Protein AF-A0A444YQJ5-F1 (afdb_monomer)

pLDDT: mean 71.44, std 12.05, range [34.59, 88.62]

Secondary structure (DSSP, 8-state):
--PPPSSPPPPGGG--SS----GGGTTTTEEEESS-EEEEEE-TTS-EEEEEE---STT-EEEE--PPPTT-------------

Foldseek 3Di:
DDDDDLDDPQDPPNQPLPPVPQCVVVCPQKDFFDDWDWDWDAGPVGHIDIDTDDDPDPRGDMDHDDDDDPPDDDDDDDDDDDDD

Sequence (84 aa):
MKQCVAETPRAQYGGGIIINPGFDHNIDGRIVLENGSIEERISNAGNRFNVERNRTQPSDSFSQKVRLKKGMLCSFTSNLHFEV

Nearest PDB structures (foldseek):
  8jvv-assembly1_A  TM=4.665E-01  e=3.728E+00  synthetic construct
  5ksq-assembly1_A  TM=6.270E-01  e=7.261E+00  Xylella fastidiosa 9a5c
  8jvt-assembly3_F-3  TM=4.518E-01  e=6.355E+00  synthetic construct

Structure (mmCIF, N/CA/C/O backbone):
data_AF-A0A444YQJ5-F1
#
_entry.id   AF-A0A444YQJ5-F1
#
loop_
_atom_site.group_PDB
_atom_site.id
_atom_site.type_symbol
_atom_site.label_atom_id
_atom_site.label_alt_id
_atom_site.label_comp_id
_atom_site.label_asym_id
_atom_site.label_entity_id
_atom_site.label_seq_id
_atom_site.pdbx_PDB_ins_code
_atom_site.Cartn_x
_atom_site.Cartn_y
_atom_site.Cartn_z
_atom_site.occupancy
_atom_site.B_iso_or_equiv
_atom_site.auth_seq_id
_atom_site.auth_comp_id
_atom_site.auth_asym_id
_atom_site.auth_atom_id
_atom_site.pdbx_PDB_model_num
ATOM 1 N N . MET A 1 1 ? 12.960 -12.590 17.291 1.00 34.59 1 MET A N 1
ATOM 2 C CA . MET A 1 1 ? 13.397 -12.159 15.946 1.00 34.59 1 MET A CA 1
ATOM 3 C C . MET A 1 1 ? 12.287 -12.500 14.964 1.00 34.59 1 MET A C 1
ATOM 5 O O . MET A 1 1 ? 11.973 -13.674 14.840 1.00 34.59 1 MET A O 1
ATOM 9 N N . LYS A 1 2 ? 11.620 -11.512 14.353 1.00 49.88 2 LYS A N 1
ATOM 10 C CA . LYS A 1 2 ? 10.687 -11.791 13.250 1.00 49.88 2 LYS A CA 1
ATOM 11 C C . LYS A 1 2 ? 11.521 -11.893 11.981 1.00 49.88 2 LYS A C 1
ATOM 13 O O . LYS A 1 2 ? 12.166 -10.923 11.603 1.00 49.88 2 LYS A O 1
ATOM 18 N N . GLN A 1 3 ? 11.559 -13.080 11.391 1.00 56.25 3 GLN A N 1
ATOM 19 C CA . GLN A 1 3 ? 12.179 -13.307 10.094 1.00 56.25 3 GLN A CA 1
ATOM 20 C C . GLN A 1 3 ? 11.432 -12.450 9.070 1.00 56.25 3 GLN A C 1
ATOM 22 O O . GLN A 1 3 ? 10.209 -12.556 8.962 1.00 56.25 3 GLN A O 1
ATOM 27 N N . CYS A 1 4 ? 12.144 -11.549 8.390 1.00 61.56 4 CYS A N 1
ATOM 28 C CA . CYS A 1 4 ? 11.579 -10.790 7.282 1.00 61.56 4 CYS A CA 1
ATOM 29 C C . CYS A 1 4 ? 11.048 -11.797 6.262 1.00 61.56 4 CYS A C 1
ATOM 31 O O . CYS A 1 4 ? 11.797 -12.641 5.769 1.00 61.56 4 CYS A O 1
ATOM 33 N N . VAL A 1 5 ? 9.743 -11.761 6.013 1.00 62.34 5 VAL A N 1
ATOM 34 C CA . VAL A 1 5 ? 9.111 -12.666 5.058 1.00 62.34 5 VAL A CA 1
ATOM 35 C C . VAL A 1 5 ? 9.340 -12.069 3.675 1.00 62.34 5 VAL A C 1
ATOM 37 O O . VAL A 1 5 ? 9.040 -10.896 3.464 1.00 62.34 5 VAL A O 1
ATOM 40 N N . ALA A 1 6 ? 9.895 -12.857 2.751 1.00 64.56 6 ALA A N 1
ATOM 41 C CA . ALA A 1 6 ? 10.176 -12.411 1.382 1.00 64.56 6 ALA A CA 1
ATOM 42 C C . ALA A 1 6 ? 8.905 -11.967 0.634 1.00 64.56 6 ALA A C 1
ATOM 44 O O . ALA A 1 6 ? 8.970 -11.201 -0.323 1.00 64.56 6 ALA A O 1
ATOM 45 N N . GLU A 1 7 ? 7.743 -12.437 1.090 1.00 63.00 7 GLU A N 1
ATOM 46 C CA . GLU A 1 7 ? 6.444 -12.136 0.514 1.00 63.00 7 GLU A CA 1
ATOM 47 C C . GLU A 1 7 ? 5.415 -11.846 1.601 1.00 63.00 7 GLU A C 1
ATOM 49 O O . GLU A 1 7 ? 5.447 -12.415 2.695 1.00 63.00 7 GLU A O 1
ATOM 54 N N . THR A 1 8 ? 4.469 -10.963 1.283 1.00 62.28 8 THR A N 1
ATOM 55 C CA . THR A 1 8 ? 3.340 -10.687 2.170 1.00 62.28 8 THR A CA 1
ATOM 56 C C . THR A 1 8 ? 2.430 -11.918 2.225 1.00 62.28 8 THR A C 1
ATOM 58 O O . THR A 1 8 ? 1.975 -12.373 1.175 1.00 62.28 8 THR A O 1
ATOM 61 N N . PRO A 1 9 ? 2.118 -12.455 3.421 1.00 64.56 9 PRO A N 1
ATOM 62 C CA . PRO A 1 9 ? 1.118 -13.506 3.559 1.00 64.56 9 PRO A CA 1
ATOM 63 C C . PRO A 1 9 ? -0.223 -13.061 2.968 1.00 64.56 9 PRO A C 1
ATOM 65 O O . PRO A 1 9 ? -0.556 -11.875 3.002 1.00 64.56 9 PRO A O 1
ATOM 68 N N . ARG A 1 10 ? -1.025 -14.012 2.472 1.00 63.69 10 ARG A N 1
ATOM 69 C CA . ARG A 1 10 ? -2.395 -13.712 2.027 1.00 63.69 10 ARG A CA 1
ATOM 70 C C . ARG A 1 10 ? -3.166 -12.976 3.124 1.00 63.69 10 ARG A C 1
ATOM 72 O O . ARG A 1 10 ? -2.954 -13.225 4.312 1.00 63.69 10 ARG A O 1
ATOM 79 N N . ALA A 1 11 ? -4.073 -12.093 2.708 1.00 63.19 11 ALA A N 1
ATOM 80 C CA . ALA A 1 11 ? -4.895 -11.316 3.624 1.00 63.19 11 ALA A CA 1
ATOM 81 C C . ALA A 1 11 ? -5.566 -12.226 4.666 1.00 63.19 11 ALA A C 1
ATOM 83 O O . ALA A 1 11 ? -6.162 -13.256 4.330 1.00 63.19 11 ALA A O 1
ATOM 84 N N . GLN A 1 12 ? -5.466 -11.836 5.937 1.00 59.91 12 GLN A N 1
ATOM 85 C CA . GLN A 1 12 ? -6.137 -12.546 7.021 1.00 59.91 12 GLN A CA 1
ATOM 86 C C . GLN A 1 12 ? -7.654 -12.543 6.775 1.00 59.91 12 GLN A C 1
ATOM 88 O O . GLN A 1 12 ? -8.211 -11.565 6.271 1.00 59.91 12 GLN A O 1
ATOM 93 N N . TYR A 1 13 ? -8.316 -13.654 7.106 1.00 61.66 13 TYR A N 1
ATOM 94 C CA . TYR A 1 13 ? -9.765 -13.847 6.931 1.00 61.66 13 TYR A CA 1
ATOM 95 C C . TYR A 1 13 ? -10.272 -13.750 5.478 1.00 61.66 13 TYR A C 1
ATOM 97 O O . TYR A 1 13 ? -11.442 -13.461 5.251 1.00 61.66 13 TYR A O 1
ATOM 105 N N . GLY A 1 14 ? -9.406 -14.005 4.489 1.00 61.41 14 GLY A N 1
ATOM 106 C CA . GLY A 1 14 ? -9.788 -14.064 3.073 1.00 61.41 14 GLY A CA 1
ATOM 107 C C . GLY A 1 14 ? -9.818 -12.715 2.349 1.00 61.41 14 GLY A C 1
ATOM 108 O O . GLY A 1 14 ? -10.142 -12.695 1.168 1.00 61.41 14 GLY A O 1
ATOM 109 N N . GLY A 1 15 ? -9.434 -11.618 3.018 1.00 59.84 15 GLY A N 1
ATOM 110 C CA . GLY A 1 15 ? -9.499 -10.264 2.456 1.00 59.84 15 GLY A CA 1
ATOM 111 C C . GLY A 1 15 ? -10.933 -9.735 2.468 1.00 59.84 15 GLY A C 1
ATOM 112 O O . GLY A 1 15 ? -11.745 -10.108 1.633 1.00 59.84 15 GLY A O 1
ATOM 113 N N . GLY A 1 16 ? -11.255 -8.910 3.470 1.00 61.38 16 GLY A N 1
ATOM 114 C CA . GLY A 1 16 ? -12.610 -8.402 3.727 1.00 61.38 16 GLY A CA 1
ATOM 115 C C . GLY A 1 16 ? -13.113 -7.346 2.726 1.00 61.38 16 GLY A C 1
ATOM 116 O O . GLY A 1 16 ? -12.893 -7.445 1.529 1.00 61.38 16 GLY A O 1
ATOM 117 N N . ILE A 1 17 ? -13.814 -6.310 3.222 1.00 55.97 17 ILE A N 1
ATOM 118 C CA . ILE A 1 17 ? -14.444 -5.245 2.398 1.00 55.97 17 ILE A CA 1
ATOM 119 C C . ILE A 1 17 ? -13.455 -4.520 1.488 1.00 55.97 17 ILE A C 1
ATOM 121 O O . ILE A 1 17 ? -13.798 -4.135 0.372 1.00 55.97 17 ILE A O 1
ATOM 125 N N . ILE A 1 18 ? -12.228 -4.344 1.967 1.00 55.72 18 ILE A N 1
ATOM 126 C CA . ILE A 1 18 ? -11.109 -4.001 1.104 1.00 55.72 18 ILE A CA 1
ATOM 127 C C . ILE A 1 18 ? -10.647 -5.335 0.528 1.00 55.72 18 ILE A C 1
ATOM 129 O O . ILE A 1 18 ? -9.687 -5.940 1.007 1.00 55.72 18 ILE A O 1
ATOM 133 N N . ILE A 1 19 ? -11.383 -5.818 -0.474 1.00 49.34 19 ILE A N 1
ATOM 134 C CA . ILE A 1 19 ? -10.807 -6.741 -1.441 1.00 49.34 19 ILE A CA 1
ATOM 135 C C . ILE A 1 19 ? -9.653 -5.921 -1.968 1.00 49.34 19 ILE A C 1
ATOM 137 O O . ILE A 1 19 ? -9.915 -4.837 -2.487 1.00 49.34 19 ILE A O 1
ATOM 141 N N . ASN A 1 20 ? -8.420 -6.344 -1.676 1.00 44.09 20 ASN A N 1
ATOM 142 C CA . ASN A 1 20 ? -7.210 -5.752 -2.224 1.00 44.09 20 ASN A CA 1
ATOM 143 C C . ASN A 1 20 ? -7.559 -5.472 -3.686 1.00 44.09 20 ASN A C 1
ATOM 145 O O . ASN A 1 20 ? -7.733 -6.470 -4.394 1.00 44.09 20 ASN A O 1
ATOM 149 N N . PRO A 1 21 ? -7.846 -4.214 -4.113 1.00 50.12 21 PRO A N 1
ATOM 150 C CA . PRO A 1 21 ? -8.001 -3.968 -5.530 1.00 50.12 21 PRO A CA 1
ATOM 151 C C . PRO A 1 21 ? -6.664 -4.458 -6.001 1.00 50.12 21 PRO A C 1
ATOM 153 O O . PRO A 1 21 ? -5.641 -3.973 -5.497 1.00 50.12 21 PRO A O 1
ATOM 156 N N . GLY A 1 22 ? -6.681 -5.575 -6.726 1.00 49.12 22 GLY A N 1
ATOM 157 C CA . GLY A 1 22 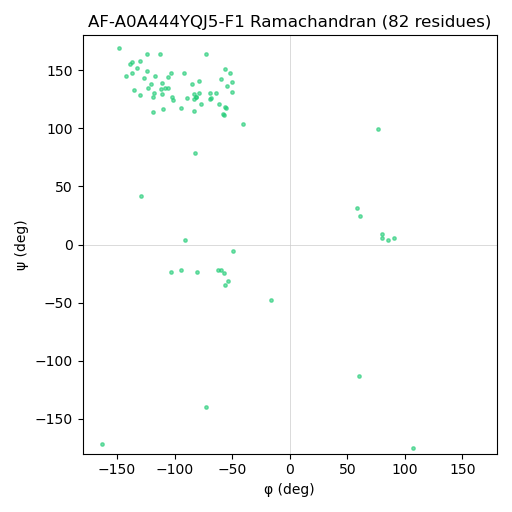? -5.446 -6.250 -7.002 1.00 49.12 22 GLY A CA 1
ATOM 158 C C . GLY A 1 22 ? -4.536 -5.163 -7.536 1.00 49.12 22 GLY A C 1
ATOM 159 O O . GLY A 1 22 ? -4.969 -4.215 -8.206 1.00 49.12 22 GLY A O 1
ATOM 160 N N . PHE A 1 23 ? -3.285 -5.211 -7.130 1.00 53.72 23 PHE A N 1
ATOM 161 C CA . PHE A 1 23 ? -2.265 -4.351 -7.696 1.00 53.72 23 PHE A CA 1
ATOM 162 C C . PHE A 1 23 ? -2.305 -4.397 -9.261 1.00 53.72 23 PHE A C 1
ATOM 164 O O . PHE A 1 23 ? -1.597 -3.683 -9.938 1.00 53.72 23 PHE A O 1
ATOM 171 N N . ASP A 1 24 ? -3.128 -5.235 -9.886 1.00 47.66 24 ASP A N 1
ATOM 172 C CA . ASP A 1 24 ? -3.922 -5.018 -11.106 1.00 47.66 24 ASP A CA 1
ATOM 173 C C . ASP A 1 24 ? -4.108 -3.538 -11.539 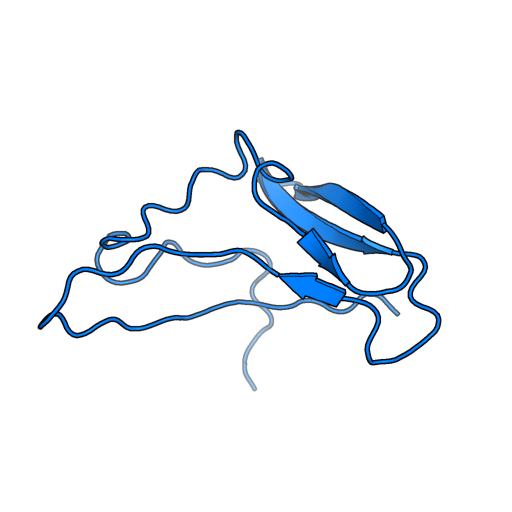1.00 47.66 24 ASP A C 1
ATOM 175 O O . ASP A 1 24 ? -3.864 -3.248 -12.707 1.00 47.66 24 ASP A O 1
ATOM 179 N N . HIS A 1 25 ? -4.479 -2.615 -10.631 1.00 55.31 25 HIS A N 1
ATOM 180 C CA . HIS A 1 25 ? -4.647 -1.161 -10.884 1.00 55.31 25 HIS A CA 1
ATOM 181 C C . HIS A 1 25 ? -3.888 -0.288 -9.868 1.00 55.31 25 HIS A C 1
ATOM 183 O O . HIS A 1 25 ? -4.402 0.688 -9.326 1.00 55.31 25 HIS A O 1
ATOM 189 N N . ASN A 1 26 ? -2.666 -0.684 -9.535 1.00 58.66 26 ASN A N 1
ATOM 190 C CA . ASN A 1 26 ? -1.951 -0.289 -8.324 1.00 58.66 26 ASN A CA 1
ATOM 191 C C . ASN A 1 26 ? -1.814 1.216 -8.030 1.00 58.66 26 ASN A C 1
ATOM 193 O O . ASN A 1 26 ? -1.773 1.618 -6.865 1.00 58.66 26 ASN A O 1
ATOM 197 N N . ILE A 1 27 ? -1.743 2.041 -9.075 1.00 59.31 27 ILE A N 1
ATOM 198 C CA . ILE A 1 27 ? -1.558 3.497 -8.979 1.00 59.31 27 ILE A CA 1
ATOM 199 C C . ILE A 1 27 ? -2.912 4.234 -9.002 1.00 59.31 27 ILE A C 1
ATOM 201 O O . ILE A 1 27 ? -3.023 5.347 -8.481 1.00 59.31 27 ILE A O 1
ATOM 205 N N . ASP A 1 28 ? -3.966 3.607 -9.527 1.00 62.84 28 ASP A N 1
ATOM 206 C CA . ASP A 1 28 ? -5.273 4.239 -9.683 1.00 62.84 28 ASP A CA 1
ATOM 207 C C . ASP A 1 28 ? -5.944 4.470 -8.320 1.00 62.84 28 ASP A C 1
ATOM 209 O O . ASP A 1 28 ? -6.038 3.594 -7.455 1.00 62.84 28 ASP A O 1
ATOM 213 N N . GLY A 1 29 ? -6.423 5.697 -8.105 1.00 66.56 29 GLY A N 1
ATOM 214 C CA . GLY A 1 29 ? -7.056 6.102 -6.846 1.00 66.56 29 GLY A CA 1
ATOM 215 C C . GLY A 1 29 ? -6.080 6.460 -5.719 1.00 66.56 29 GLY A C 1
ATOM 216 O O . GLY A 1 29 ? -6.527 6.672 -4.585 1.00 66.56 29 GLY A O 1
ATOM 217 N N . ARG A 1 30 ? -4.776 6.560 -6.011 1.00 72.62 30 ARG A N 1
ATOM 218 C CA . ARG A 1 30 ? -3.783 7.146 -5.103 1.00 72.62 30 ARG A CA 1
ATOM 219 C C . ARG A 1 30 ? -3.603 8.631 -5.356 1.00 72.62 30 ARG A C 1
ATOM 221 O O . 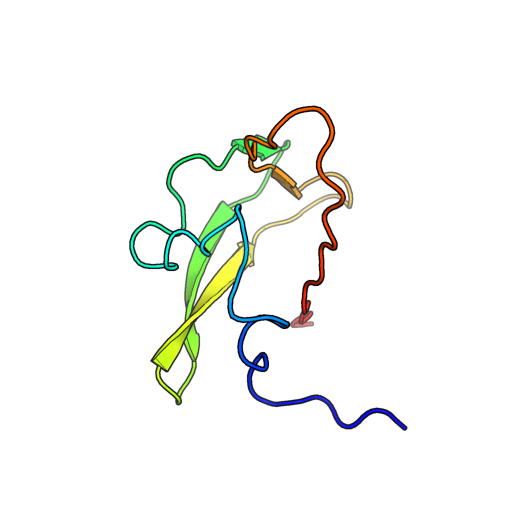ARG A 1 30 ? -3.689 9.107 -6.482 1.00 72.62 30 ARG A O 1
ATOM 228 N N . ILE A 1 31 ? -3.318 9.352 -4.283 1.00 79.56 31 ILE A N 1
ATOM 229 C CA . ILE A 1 31 ? -2.978 10.770 -4.319 1.00 79.56 31 ILE A CA 1
ATOM 230 C C . ILE A 1 31 ? -1.565 10.889 -3.763 1.00 79.56 31 ILE A C 1
ATOM 232 O O . ILE A 1 31 ? -1.358 10.576 -2.589 1.00 79.56 31 ILE A O 1
ATOM 236 N N . VAL A 1 32 ? -0.616 11.300 -4.608 1.00 81.19 32 VAL A N 1
ATOM 237 C CA . VAL A 1 32 ? 0.737 11.677 -4.172 1.00 81.19 32 VAL A CA 1
ATOM 238 C C . VAL A 1 32 ? 0.612 12.905 -3.278 1.00 81.19 32 VAL A C 1
ATOM 240 O O . VAL A 1 32 ? -0.091 13.859 -3.615 1.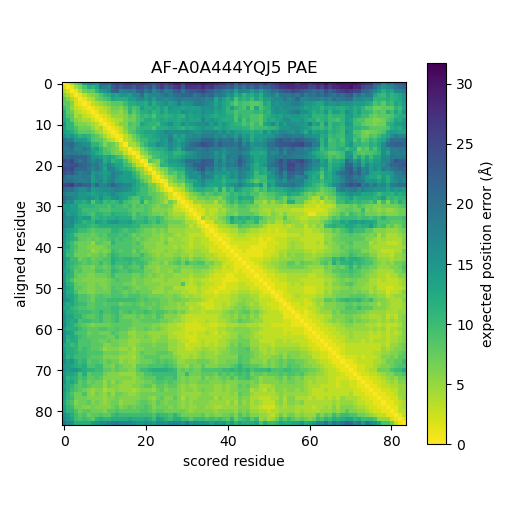00 81.19 32 VAL A O 1
ATOM 243 N N . LEU A 1 33 ? 1.243 12.839 -2.115 1.00 81.62 33 LEU A N 1
ATOM 244 C CA . LEU A 1 33 ? 1.301 13.914 -1.143 1.00 81.62 33 LEU A CA 1
ATOM 245 C C . LEU A 1 33 ? 2.666 14.583 -1.268 1.00 81.62 33 LEU A C 1
ATOM 247 O O . LEU A 1 33 ? 3.687 13.912 -1.157 1.00 81.62 33 LEU A O 1
ATOM 251 N N . GLU A 1 34 ? 2.647 15.898 -1.486 1.00 84.38 34 GLU A N 1
ATOM 252 C CA . GLU A 1 34 ? 3.833 16.738 -1.688 1.00 84.38 34 GLU A CA 1
ATOM 253 C C . GLU A 1 34 ? 4.669 16.325 -2.907 1.00 84.38 34 GLU A C 1
ATOM 255 O O . GLU A 1 34 ? 4.210 16.505 -4.039 1.00 84.38 34 GLU A O 1
ATOM 260 N N . ASN A 1 35 ? 5.889 15.834 -2.687 1.00 79.94 35 ASN A N 1
ATOM 261 C CA . ASN A 1 35 ? 6.864 15.532 -3.722 1.00 79.94 35 ASN A CA 1
ATOM 262 C C . ASN A 1 35 ? 7.112 14.019 -3.833 1.00 79.94 35 ASN A C 1
ATOM 264 O O . ASN A 1 35 ? 6.795 13.239 -2.941 1.00 79.94 35 ASN A O 1
ATOM 268 N N . GLY A 1 36 ? 7.715 13.597 -4.943 1.00 79.62 36 GLY A N 1
ATOM 269 C CA . GLY A 1 36 ? 8.062 12.198 -5.188 1.00 79.62 36 GLY A CA 1
ATOM 270 C C . GLY A 1 36 ? 7.174 11.519 -6.228 1.00 79.62 36 GLY A C 1
ATOM 271 O O . GLY A 1 36 ? 6.360 12.141 -6.910 1.00 79.62 36 GLY A O 1
ATOM 272 N N . SER A 1 37 ? 7.390 10.220 -6.404 1.00 83.25 37 SER A N 1
ATOM 273 C CA . SER A 1 37 ? 6.729 9.421 -7.437 1.00 83.25 37 SER A CA 1
ATOM 274 C C . SER A 1 37 ? 6.398 8.030 -6.924 1.00 83.25 37 SER A C 1
ATOM 276 O O . SER A 1 37 ? 7.175 7.434 -6.176 1.00 83.25 37 SER A O 1
ATOM 278 N N . ILE A 1 38 ? 5.264 7.495 -7.372 1.00 80.94 38 ILE A N 1
ATOM 279 C CA . ILE A 1 38 ? 4.849 6.124 -7.082 1.00 80.94 38 ILE A CA 1
ATOM 280 C C . ILE A 1 38 ? 5.136 5.276 -8.314 1.00 80.94 38 ILE A C 1
ATOM 282 O O . ILE A 1 38 ? 4.681 5.591 -9.412 1.00 80.94 38 ILE A O 1
ATOM 286 N N . GLU A 1 39 ? 5.862 4.186 -8.114 1.00 82.69 39 GLU A N 1
ATOM 287 C CA . GLU A 1 39 ? 6.103 3.169 -9.129 1.00 82.69 39 GLU A CA 1
ATOM 288 C C . GLU A 1 39 ? 5.508 1.836 -8.688 1.00 82.69 39 GLU A C 1
ATOM 290 O O . GLU A 1 39 ? 5.561 1.469 -7.513 1.00 82.69 39 GLU A O 1
ATOM 295 N N . GLU A 1 40 ? 4.995 1.073 -9.644 1.00 81.00 40 GLU A N 1
ATOM 296 C CA . GLU A 1 40 ? 4.704 -0.341 -9.440 1.00 81.00 40 GLU A CA 1
ATOM 297 C C . GLU A 1 40 ? 5.963 -1.178 -9.696 1.00 81.00 40 GLU A C 1
ATOM 299 O O . GLU A 1 40 ? 6.682 -0.963 -10.673 1.00 81.00 40 GLU A O 1
ATOM 304 N N . ARG A 1 41 ? 6.211 -2.173 -8.839 1.00 80.69 41 ARG A N 1
ATOM 305 C CA . ARG A 1 41 ? 7.205 -3.227 -9.074 1.00 80.69 41 ARG A CA 1
ATOM 306 C C . ARG A 1 41 ? 6.594 -4.603 -8.832 1.00 80.69 41 ARG A C 1
ATOM 308 O O . ARG A 1 41 ? 5.611 -4.736 -8.106 1.00 80.69 41 ARG A O 1
ATOM 315 N N . ILE A 1 42 ? 7.201 -5.629 -9.422 1.00 80.69 42 ILE A N 1
ATOM 316 C CA . ILE A 1 42 ? 6.807 -7.033 -9.258 1.00 80.69 42 ILE A CA 1
ATOM 317 C C . ILE A 1 42 ? 7.970 -7.786 -8.614 1.00 80.69 42 ILE A C 1
ATOM 319 O O . ILE A 1 42 ? 9.112 -7.655 -9.052 1.00 80.69 42 ILE A O 1
ATOM 323 N N . SER A 1 43 ? 7.698 -8.550 -7.556 1.00 77.56 43 SER A N 1
ATOM 324 C CA . SER A 1 43 ? 8.693 -9.414 -6.923 1.00 77.56 43 SER A CA 1
ATOM 325 C C . SER A 1 43 ? 8.997 -10.630 -7.801 1.00 77.56 43 SER A C 1
ATOM 327 O O . SER A 1 43 ? 8.210 -10.995 -8.673 1.00 77.56 43 SER A O 1
ATOM 329 N N . ASN A 1 44 ? 10.100 -11.328 -7.521 1.00 77.94 44 ASN A N 1
ATOM 330 C CA . ASN A 1 44 ? 10.470 -12.552 -8.247 1.00 77.94 44 ASN A CA 1
ATOM 331 C C . ASN A 1 44 ? 9.392 -13.650 -8.193 1.00 77.94 44 ASN A C 1
ATOM 333 O O . ASN A 1 44 ? 9.333 -14.497 -9.078 1.00 77.94 44 ASN A O 1
ATOM 337 N N . ALA A 1 45 ? 8.534 -13.630 -7.173 1.00 75.19 45 ALA A N 1
ATOM 338 C CA . ALA A 1 45 ? 7.420 -14.560 -7.021 1.00 75.19 45 ALA A CA 1
ATOM 339 C C . ALA A 1 45 ? 6.105 -14.073 -7.653 1.00 75.19 45 ALA A C 1
ATOM 341 O O . ALA A 1 45 ? 5.075 -14.729 -7.529 1.00 75.19 45 ALA A O 1
ATOM 342 N N . GLY A 1 46 ? 6.124 -12.918 -8.324 1.00 74.38 46 GLY A N 1
ATOM 343 C CA . GLY A 1 46 ? 4.965 -12.359 -9.014 1.00 74.38 46 GLY A CA 1
ATOM 344 C C . GLY A 1 46 ? 4.094 -11.432 -8.164 1.00 74.38 46 GLY A C 1
ATOM 345 O O . GLY A 1 46 ? 3.057 -10.978 -8.647 1.00 74.38 46 GLY A O 1
ATOM 346 N N . ASN A 1 47 ? 4.491 -11.1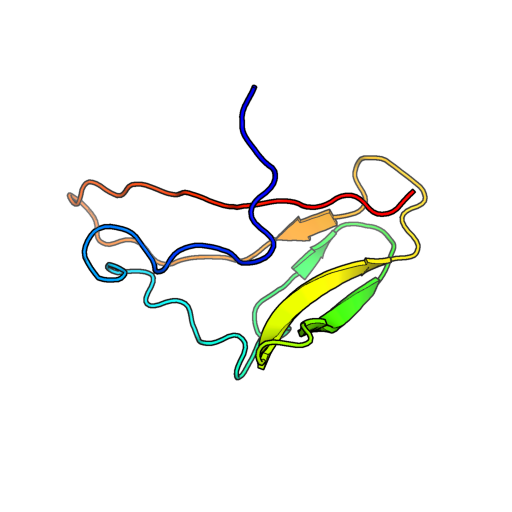04 -6.928 1.00 74.50 47 ASN A N 1
ATOM 347 C CA . ASN A 1 47 ? 3.729 -10.162 -6.107 1.00 74.50 47 ASN A CA 1
ATOM 348 C C . ASN A 1 47 ? 3.987 -8.734 -6.573 1.00 74.50 47 ASN A C 1
ATOM 350 O O . ASN A 1 47 ? 5.117 -8.253 -6.530 1.00 74.50 47 ASN A O 1
ATOM 354 N N . ARG A 1 48 ? 2.932 -8.036 -6.977 1.00 75.88 48 ARG A N 1
ATOM 355 C CA . ARG A 1 48 ? 2.996 -6.610 -7.297 1.00 75.88 48 ARG A CA 1
ATOM 356 C C . ARG A 1 48 ? 2.976 -5.778 -6.011 1.00 75.88 48 ARG A C 1
ATOM 358 O O . ARG A 1 48 ? 2.259 -6.111 -5.069 1.00 75.88 48 ARG A O 1
ATOM 365 N N . PHE A 1 49 ? 3.758 -4.705 -5.965 1.00 77.62 49 PHE A N 1
ATOM 366 C CA . PHE A 1 49 ? 3.836 -3.769 -4.842 1.00 77.62 49 PHE A CA 1
ATOM 367 C C . PHE A 1 49 ? 4.151 -2.351 -5.327 1.00 77.62 49 PHE A C 1
ATOM 369 O O . PHE A 1 49 ? 4.464 -2.142 -6.496 1.00 77.62 49 PHE A O 1
ATOM 376 N N . ASN A 1 50 ? 4.029 -1.361 -4.439 1.00 79.75 50 ASN A N 1
ATOM 377 C CA . ASN A 1 50 ? 4.362 0.026 -4.771 1.00 79.75 50 ASN A CA 1
ATOM 378 C 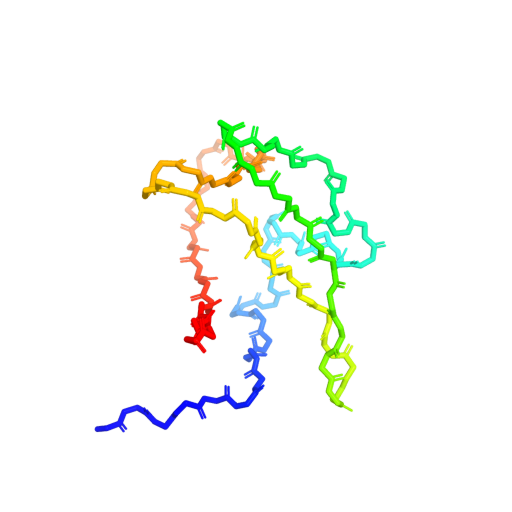C . ASN A 1 50 ? 5.661 0.417 -4.122 1.00 79.75 50 ASN A C 1
ATOM 380 O O . ASN A 1 50 ? 5.916 0.062 -2.971 1.00 79.75 50 ASN A O 1
ATOM 384 N N . VAL A 1 51 ? 6.409 1.220 -4.852 1.00 83.12 51 VAL A N 1
ATOM 385 C CA . VAL A 1 51 ? 7.619 1.852 -4.378 1.00 83.12 51 VAL A CA 1
ATOM 386 C C . VAL A 1 51 ? 7.411 3.343 -4.453 1.00 83.12 51 VAL A C 1
ATOM 388 O O . VAL A 1 51 ? 7.052 3.890 -5.493 1.00 83.12 51 VAL A O 1
ATOM 391 N N . GLU A 1 52 ? 7.649 3.991 -3.327 1.00 84.44 52 GLU A N 1
ATOM 392 C CA . GLU A 1 52 ? 7.739 5.433 -3.278 1.00 84.44 52 GLU A CA 1
ATOM 393 C C . GLU A 1 52 ? 9.189 5.844 -3.527 1.00 84.44 52 GLU A C 1
ATOM 395 O O . GLU A 1 52 ? 10.107 5.341 -2.875 1.00 84.44 52 GLU A O 1
ATOM 400 N N . ARG A 1 53 ? 9.401 6.728 -4.500 1.00 83.88 53 ARG A N 1
ATOM 401 C CA . ARG A 1 53 ? 10.725 7.220 -4.887 1.00 83.88 53 ARG A CA 1
ATOM 402 C C . ARG A 1 53 ? 10.808 8.730 -4.818 1.00 83.88 53 ARG A C 1
ATOM 404 O O . ARG A 1 53 ? 9.795 9.423 -4.833 1.00 83.88 53 ARG A O 1
ATOM 411 N N . ASN A 1 54 ? 12.049 9.214 -4.825 1.00 85.12 54 ASN A N 1
ATOM 412 C CA . ASN A 1 54 ? 12.383 10.634 -4.900 1.00 85.12 54 ASN A CA 1
ATOM 413 C C . ASN A 1 54 ? 11.775 11.449 -3.749 1.00 85.12 54 ASN A C 1
ATOM 415 O O . ASN A 1 54 ? 11.460 12.624 -3.916 1.00 85.12 54 ASN A O 1
ATOM 419 N N . ARG A 1 55 ? 11.624 10.811 -2.582 1.00 86.50 55 ARG A N 1
ATOM 420 C CA . ARG A 1 55 ? 11.232 11.476 -1.343 1.00 86.50 55 ARG A CA 1
ATOM 421 C C . ARG A 1 55 ? 12.379 12.364 -0.890 1.00 86.50 55 ARG A C 1
ATOM 423 O O . ARG A 1 55 ? 13.509 11.908 -0.723 1.00 86.50 55 ARG A O 1
ATOM 430 N N . THR A 1 56 ? 12.069 13.626 -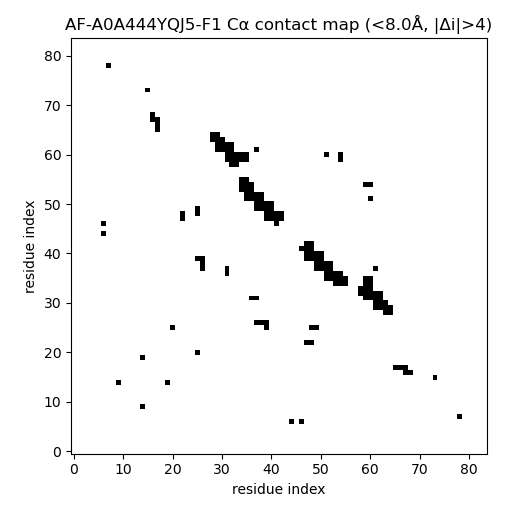0.695 1.00 87.94 56 THR A N 1
ATOM 431 C CA . THR A 1 56 ? 12.966 14.661 -0.188 1.00 87.94 56 THR A CA 1
ATOM 432 C C . THR A 1 56 ? 12.687 14.987 1.276 1.00 87.94 56 THR A C 1
ATOM 434 O O . THR A 1 56 ? 13.585 15.446 1.980 1.00 87.94 56 THR A O 1
ATOM 437 N N . GLN A 1 57 ? 11.467 14.716 1.748 1.00 88.62 57 GLN A N 1
ATOM 438 C CA . GLN A 1 57 ? 11.011 15.006 3.102 1.00 88.62 57 GLN A CA 1
ATOM 439 C C . GLN A 1 57 ? 10.201 13.834 3.679 1.00 88.62 57 GLN A C 1
ATOM 441 O O . GLN A 1 57 ? 9.630 13.042 2.933 1.00 88.62 57 GLN A O 1
ATOM 446 N N . PRO A 1 58 ? 10.097 13.705 5.014 1.00 85.12 58 PRO A N 1
ATOM 447 C CA . PRO A 1 58 ? 9.287 12.654 5.636 1.00 85.12 58 PRO A CA 1
ATOM 448 C C . PRO A 1 58 ? 7.785 12.724 5.313 1.00 85.12 58 PRO A C 1
ATOM 450 O O . PRO A 1 58 ? 7.096 11.716 5.471 1.00 85.12 58 PRO A O 1
ATOM 453 N N . SER A 1 59 ? 7.287 13.895 4.911 1.00 85.94 59 SER A N 1
ATOM 454 C CA . SER A 1 59 ? 5.896 14.163 4.526 1.00 85.94 59 SER A CA 1
ATOM 455 C C . SER A 1 59 ? 5.561 13.739 3.094 1.00 85.94 59 SER A C 1
ATOM 457 O O . SER A 1 59 ? 4.398 13.419 2.832 1.00 85.94 59 SER A O 1
ATOM 459 N N . ASP A 1 60 ? 6.566 13.652 2.213 1.00 88.19 60 ASP A N 1
ATOM 460 C CA . ASP A 1 60 ? 6.433 13.056 0.881 1.00 88.19 60 ASP A CA 1
ATOM 461 C C . ASP A 1 60 ? 5.884 11.640 1.062 1.00 88.19 60 ASP A C 1
ATOM 463 O O . ASP A 1 60 ? 6.457 10.848 1.818 1.00 88.19 60 ASP A O 1
ATOM 467 N N . SER A 1 61 ? 4.699 11.379 0.518 1.00 85.75 61 SER A N 1
ATOM 468 C CA . SER A 1 61 ? 3.955 10.137 0.758 1.00 85.75 61 SER A CA 1
ATOM 469 C C . SER A 1 61 ? 2.859 9.936 -0.287 1.00 85.75 61 SER A C 1
ATOM 471 O O . SER A 1 61 ? 2.754 10.661 -1.275 1.00 85.75 61 SER A O 1
ATOM 473 N N . PHE A 1 62 ? 1.993 8.945 -0.088 1.00 84.94 62 PHE A N 1
ATOM 474 C CA . PHE A 1 62 ? 0.758 8.828 -0.851 1.00 84.94 62 PHE A CA 1
ATOM 475 C C . PHE A 1 62 ? -0.404 8.414 0.045 1.00 84.94 62 PHE A C 1
ATOM 477 O O . PHE A 1 62 ? -0.232 7.761 1.075 1.00 84.94 62 PHE A O 1
ATOM 484 N N . SER A 1 63 ? -1.618 8.755 -0.377 1.00 81.75 63 SER A N 1
ATOM 485 C CA . SER A 1 63 ? -2.847 8.336 0.295 1.00 81.75 63 SER A CA 1
ATOM 486 C C . SER A 1 63 ? -3.784 7.605 -0.657 1.00 81.75 63 SER A C 1
ATOM 488 O O . SER A 1 63 ? -3.817 7.878 -1.856 1.00 81.75 63 SER A O 1
ATOM 490 N N . GLN A 1 64 ? -4.566 6.674 -0.112 1.00 78.25 64 GLN A N 1
ATOM 491 C CA . GLN A 1 64 ? -5.642 5.990 -0.821 1.00 78.25 64 GLN A CA 1
ATOM 492 C C . GLN A 1 64 ? -6.908 6.055 0.031 1.00 78.25 64 GLN A C 1
ATOM 494 O O . GLN A 1 64 ? -6.899 5.712 1.215 1.00 78.25 64 GLN A O 1
ATOM 499 N N . LYS A 1 65 ? -8.017 6.493 -0.567 1.00 77.38 65 LYS A N 1
ATOM 500 C CA . LYS A 1 65 ? -9.318 6.484 0.110 1.00 77.38 65 LYS A CA 1
ATOM 501 C C . LYS A 1 65 ? -9.946 5.102 -0.010 1.00 77.38 65 LYS A C 1
ATOM 503 O O . LYS A 1 65 ? -10.172 4.616 -1.113 1.00 77.38 65 LYS A O 1
ATOM 508 N N . VAL A 1 66 ? -10.305 4.514 1.126 1.00 74.38 66 VAL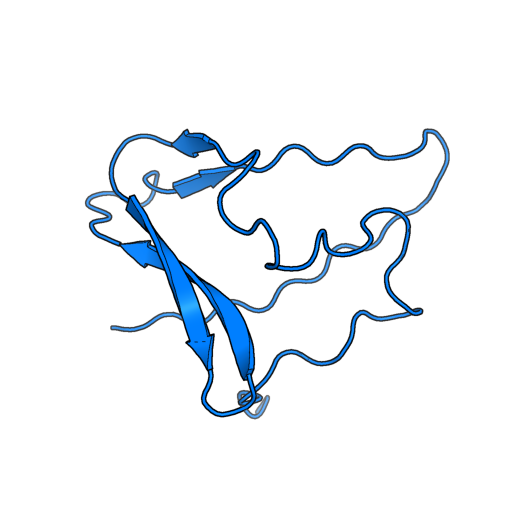 A N 1
ATOM 509 C CA . VAL A 1 66 ? -11.032 3.240 1.196 1.00 74.38 66 VAL A CA 1
ATOM 510 C C . VAL A 1 66 ? -12.451 3.477 1.707 1.00 74.38 66 VAL A C 1
ATOM 512 O O . VAL A 1 66 ? -12.676 4.292 2.602 1.00 74.38 66 VAL A O 1
ATOM 515 N N . ARG A 1 67 ? -13.438 2.790 1.122 1.00 73.94 67 ARG A N 1
ATOM 516 C CA . ARG A 1 67 ? -14.842 2.882 1.551 1.00 73.94 67 ARG A CA 1
ATOM 517 C C . ARG A 1 67 ? -15.140 1.764 2.542 1.00 73.94 67 ARG A C 1
ATOM 519 O O . ARG A 1 67 ? -15.075 0.592 2.188 1.00 73.94 67 ARG A O 1
ATOM 526 N N . LEU A 1 68 ? -15.489 2.129 3.773 1.00 75.94 68 LEU A N 1
ATOM 527 C CA . LEU A 1 68 ? -15.877 1.185 4.821 1.00 75.94 68 LEU A CA 1
ATOM 528 C C . LEU A 1 68 ? -17.395 1.184 5.009 1.00 75.94 68 LEU A C 1
ATOM 530 O O . LEU A 1 68 ? -18.058 2.212 4.857 1.00 75.94 68 LEU A O 1
ATOM 534 N N . LYS A 1 69 ? -17.955 0.028 5.371 1.00 76.94 69 LYS A N 1
ATOM 535 C CA . LYS A 1 69 ? -19.377 -0.087 5.699 1.00 76.94 69 LYS A CA 1
ATOM 536 C C . LYS A 1 69 ? -19.613 0.374 7.136 1.00 76.94 69 LYS A C 1
ATOM 538 O O . LYS A 1 69 ? -18.982 -0.125 8.066 1.00 76.94 69 LYS A O 1
ATOM 543 N N . LYS A 1 70 ? -20.544 1.315 7.321 1.00 82.50 70 LYS A N 1
ATOM 544 C CA . LYS A 1 70 ? -20.943 1.804 8.649 1.00 82.50 70 LYS A CA 1
ATOM 545 C C . LYS A 1 70 ? -21.376 0.634 9.542 1.00 82.50 70 LYS A C 1
ATOM 547 O O . LYS A 1 70 ? -22.127 -0.231 9.100 1.00 82.50 70 LYS A O 1
ATOM 552 N N . GLY A 1 71 ? -20.927 0.646 10.798 1.00 84.38 71 GLY A N 1
ATOM 553 C CA . GLY A 1 71 ? -21.277 -0.366 11.801 1.00 84.38 71 GLY A CA 1
ATOM 554 C C . GLY A 1 71 ? -20.478 -1.668 11.705 1.00 84.38 71 GLY A C 1
ATOM 555 O O . GLY A 1 71 ? -20.776 -2.602 12.441 1.00 84.38 71 GLY A O 1
ATOM 556 N N . MET A 1 72 ? -19.475 -1.744 10.826 1.00 78.56 72 MET A N 1
ATOM 557 C CA . MET A 1 72 ? -18.640 -2.932 10.679 1.00 78.56 72 MET A CA 1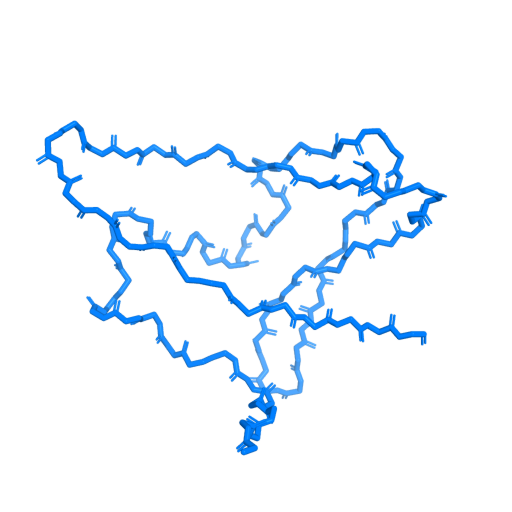
ATOM 558 C C . MET A 1 72 ? -17.252 -2.729 11.294 1.00 78.56 72 MET A C 1
ATOM 560 O O . MET A 1 72 ? -16.598 -1.715 11.052 1.00 78.56 72 MET A O 1
ATOM 564 N N . LEU A 1 73 ? -16.784 -3.724 12.050 1.00 75.62 73 LEU A N 1
ATOM 565 C CA . LEU A 1 73 ? -15.413 -3.774 12.555 1.00 75.62 73 LEU A CA 1
ATOM 566 C C . LEU A 1 73 ? -14.469 -4.241 11.442 1.00 75.62 73 LEU A C 1
ATOM 568 O O . LEU A 1 73 ? -14.731 -5.243 10.778 1.00 75.62 73 LEU A O 1
ATOM 572 N N . CYS A 1 74 ? -13.379 -3.502 11.240 1.00 72.38 74 CYS A N 1
ATOM 573 C CA . CYS A 1 74 ? -12.363 -3.790 10.230 1.00 72.38 74 CYS A CA 1
ATOM 574 C C . CYS A 1 74 ? -10.984 -3.843 10.889 1.00 72.38 74 CYS A C 1
ATOM 576 O O . CYS A 1 74 ? -10.686 -3.029 11.762 1.00 72.38 74 CYS A O 1
ATOM 578 N N . SER A 1 75 ? -10.124 -4.746 10.424 1.00 74.25 75 SER A N 1
ATOM 579 C CA . SER A 1 75 ? -8.701 -4.760 10.769 1.00 74.25 75 SER A CA 1
ATOM 580 C C . SER A 1 75 ? -7.883 -4.417 9.531 1.00 74.25 75 SER A C 1
ATOM 582 O O . SER A 1 75 ? -8.136 -4.955 8.454 1.00 74.25 75 SER A O 1
ATOM 584 N N . PHE A 1 76 ? -6.912 -3.517 9.686 1.00 74.56 76 PHE A N 1
ATOM 585 C CA . PHE A 1 76 ? -5.965 -3.150 8.639 1.00 74.56 76 PHE A CA 1
ATOM 586 C C . PHE A 1 76 ? -4.575 -3.654 9.019 1.00 74.56 76 PHE A C 1
ATOM 588 O O . PHE A 1 76 ? -4.099 -3.402 10.126 1.00 74.56 76 PHE A O 1
ATOM 595 N N . THR A 1 77 ? -3.926 -4.356 8.097 1.00 72.19 77 THR A N 1
ATOM 596 C CA . THR A 1 77 ? -2.556 -4.849 8.256 1.00 72.19 77 THR A CA 1
ATOM 597 C C . THR A 1 77 ? -1.785 -4.573 6.977 1.00 72.19 77 THR A C 1
ATOM 599 O O . THR A 1 77 ? -2.275 -4.891 5.894 1.00 72.19 77 THR A O 1
ATOM 602 N N . SER A 1 78 ? -0.575 -4.035 7.096 1.00 73.44 78 SER A N 1
ATOM 603 C CA . SER A 1 78 ? 0.327 -3.794 5.971 1.00 73.44 78 SER A CA 1
ATOM 604 C C . SER A 1 78 ? 1.731 -4.302 6.286 1.00 73.44 78 SER A C 1
ATOM 606 O O . SER A 1 78 ? 2.145 -4.342 7.445 1.00 73.44 78 SER A O 1
ATOM 608 N N . ASN A 1 79 ? 2.465 -4.685 5.241 1.00 73.31 79 ASN A N 1
ATOM 609 C CA . ASN A 1 79 ? 3.906 -4.906 5.310 1.00 73.31 79 ASN A CA 1
ATOM 610 C C . ASN A 1 79 ? 4.596 -3.766 4.567 1.00 73.31 79 ASN A C 1
ATOM 612 O O . ASN A 1 79 ? 4.176 -3.395 3.472 1.00 73.31 79 ASN A O 1
ATOM 616 N N . LEU A 1 80 ? 5.646 -3.221 5.172 1.00 76.62 80 LEU A N 1
ATOM 617 C CA . LEU A 1 80 ? 6.468 -2.165 4.597 1.00 76.62 80 LEU A CA 1
ATOM 618 C C . LEU A 1 80 ? 7.900 -2.677 4.498 1.00 76.62 80 LEU A C 1
ATOM 620 O O . LEU A 1 80 ? 8.399 -3.321 5.423 1.00 76.62 80 LEU A O 1
ATOM 624 N N . HIS A 1 81 ? 8.547 -2.384 3.378 1.00 76.62 81 HIS A N 1
ATOM 625 C CA . HIS A 1 81 ? 9.963 -2.637 3.172 1.00 76.62 81 HIS A CA 1
ATOM 626 C C . HIS A 1 81 ? 10.641 -1.319 2.808 1.00 76.62 81 HIS A C 1
ATOM 628 O O . HIS A 1 81 ? 10.113 -0.563 1.996 1.00 76.62 81 HIS A O 1
ATOM 634 N N . PHE A 1 82 ? 11.788 -1.052 3.427 1.00 72.62 82 PHE A N 1
ATOM 635 C CA . PHE A 1 82 ? 12.591 0.135 3.171 1.00 72.62 82 PHE A CA 1
ATOM 636 C C . PHE A 1 82 ? 13.867 -0.309 2.457 1.00 72.62 82 PHE A C 1
ATOM 638 O O . PHE A 1 82 ? 14.650 -1.070 3.026 1.00 72.62 82 PHE A O 1
ATOM 645 N N . GLU A 1 83 ? 14.046 0.143 1.218 1.00 67.19 83 GLU A N 1
ATOM 646 C CA . GLU A 1 83 ? 15.334 0.075 0.524 1.00 67.19 83 GLU A CA 1
ATOM 647 C C . GLU A 1 83 ? 16.154 1.298 0.973 1.00 67.19 83 GLU A C 1
ATOM 649 O O . GLU A 1 83 ? 15.621 2.411 0.990 1.00 67.19 83 GLU A O 1
ATOM 654 N N . VAL A 1 84 ? 17.401 1.076 1.406 1.00 59.22 84 VAL A N 1
ATOM 655 C CA . VAL A 1 84 ? 18.367 2.134 1.770 1.00 59.22 84 VAL A CA 1
ATOM 656 C C . VAL A 1 84 ? 19.188 2.506 0.548 1.00 59.22 84 VAL A C 1
ATOM 658 O O . VAL A 1 84 ? 19.640 1.562 -0.139 1.00 59.22 84 VAL A O 1
#

Radius of gyration: 14.45 Å; Cα contacts (8 Å, |Δi|>4): 84; chains: 1; bounding box: 40×31×27 Å

Solvent-accessible surface area (backbone atoms only — not comparable to full-atom values): 6017 Å² total; per-residue (Å²): 133,84,76,84,66,97,60,84,75,78,58,74,92,77,37,59,90,67,51,69,74,53,58,87,53,68,68,69,75,55,44,78,32,90,52,57,49,82,41,82,47,66,46,100,87,67,53,61,48,79,43,83,39,74,62,87,50,93,73,32,45,71,47,68,87,80,84,77,66,87,98,60,92,82,87,89,86,85,89,87,83,84,87,130

Organism: Arachis hypogaea (NCBI:txid3818)

Mean predicted aligned error: 8.88 Å